Protein AF-A0AAJ7UBM0-F1 (afdb_monomer)

Radius of gyration: 34.45 Å; Cα contacts (8 Å, |Δi|>4): 222; chains: 1; bounding box: 51×64×121 Å

InterPro domains:
  IPR001368 TNFR/NGFR cysteine-rich region [PF00020] (46-87)
  IPR001368 TNFR/NGFR cysteine-rich region [PS00652] (46-87)
  IPR001368 TNFR/NGFR cysteine-rich region [PS50050] (45-87)
  IPR001368 TNFR/NGFR cysteine-rich region [SM00208] (46-87)
  IPR008063 Fas receptor [PR01680] (39-49)
  IPR008063 Fas receptor [PR01680] (60-76)
  IPR008063 Fas receptor [PR01680] (78-105)

Organism: Petromyzon marinus (NCBI:txid7757)

Secondary structure (DSSP, 8-state):
---------------SS----BTTBPPTTEEEE---SSS--EEEEPPTTEE--SS---SSPEEPP---GGGTEEEEE--BTTBPPEEEEPTTEEEEEEETTEEEEEEE-----TT--------THHHHHHHHHHHHHHHHHHHHHHHHHHHHHHHHHTTS---

Foldseek 3Di:
DDDDDDPDDPPPDDDDDDQDQDQVFGAWQKEFDDDDPDDGGDIDGADPQFTGQGTDHHNHTHGADDFDVVQQWDFPDDDDNHDHTAIDHDPQWDAPDDDPPHGDHIDHDDDDDPPDDDPPPDDPVVVVVVVVVVVVVVVVVCCVVVVVVVVVVVVVVVVPPDD

Solvent-accessible surface area (backbone atoms only — not comparable to full-atom values): 10034 Å² total; per-residue (Å²): 141,82,82,81,80,74,81,79,77,82,79,84,77,91,76,79,96,72,88,82,66,49,88,89,46,25,49,49,17,33,18,32,48,80,89,72,96,70,87,72,78,40,69,45,68,39,54,94,69,17,17,25,73,49,64,39,75,42,74,59,55,43,73,45,61,79,56,49,59,95,32,34,27,35,81,71,40,77,58,39,34,43,37,60,36,39,56,39,57,43,90,70,36,46,74,77,38,72,59,91,93,43,66,71,30,31,43,73,60,82,77,76,57,95,88,60,82,77,78,70,79,69,60,78,66,54,62,53,54,52,51,53,52,51,53,51,52,50,53,49,49,50,51,50,50,52,48,48,52,48,51,54,48,53,62,55,55,72,74,75,75,84,131

pLDDT: mean 71.21, std 21.06, range [25.56, 97.19]

Structure (mmCIF, N/CA/C/O backbone):
data_AF-A0AAJ7UBM0-F1
#
_entry.id   AF-A0AAJ7UBM0-F1
#
loop_
_atom_site.group_PDB
_atom_site.id
_atom_site.type_symbol
_atom_site.label_atom_id
_atom_site.label_alt_id
_atom_site.label_comp_id
_atom_site.label_asym_id
_atom_site.label_entity_id
_atom_site.label_seq_id
_atom_site.pdbx_PDB_ins_code
_atom_site.Cartn_x
_atom_site.Cartn_y
_atom_site.Cartn_z
_atom_site.occupancy
_atom_site.B_iso_or_equiv
_atom_site.auth_seq_id
_atom_site.auth_comp_id
_atom_site.auth_asym_id
_atom_site.auth_atom_id
_atom_site.pdbx_PDB_model_num
ATOM 1 N N . MET A 1 1 ? 2.081 13.069 -51.896 1.00 33.25 1 MET A N 1
ATOM 2 C CA . MET A 1 1 ? 2.585 11.897 -51.150 1.00 33.25 1 MET A CA 1
ATOM 3 C C . MET A 1 1 ? 1.975 11.911 -49.756 1.00 33.25 1 MET A C 1
ATOM 5 O O . MET A 1 1 ? 2.478 12.613 -48.892 1.00 33.25 1 MET A O 1
ATOM 9 N N . LEU A 1 2 ? 0.873 11.194 -49.549 1.00 25.56 2 LEU A N 1
ATOM 10 C CA . LEU A 1 2 ? 0.319 10.917 -48.222 1.00 25.56 2 LEU A CA 1
ATOM 11 C C . LEU A 1 2 ? 0.580 9.431 -47.968 1.00 25.56 2 LEU A C 1
ATOM 13 O O . LEU A 1 2 ? 0.101 8.585 -48.717 1.00 25.56 2 LEU A O 1
ATOM 17 N N . ARG A 1 3 ? 1.457 9.120 -47.009 1.00 31.72 3 ARG A N 1
ATOM 18 C CA . ARG A 1 3 ? 1.736 7.738 -46.606 1.00 31.72 3 ARG A CA 1
ATOM 19 C C . ARG A 1 3 ? 0.615 7.291 -45.672 1.00 31.72 3 ARG A C 1
ATOM 21 O O . ARG A 1 3 ? 0.535 7.761 -44.543 1.00 31.72 3 ARG A O 1
ATOM 28 N N . GLU A 1 4 ? -0.218 6.393 -46.181 1.00 31.92 4 GLU A N 1
ATOM 29 C CA . GLU A 1 4 ? -1.227 5.626 -45.452 1.00 31.92 4 GLU A CA 1
ATOM 30 C C . GLU A 1 4 ? -0.648 5.039 -44.151 1.00 31.92 4 GLU A C 1
ATOM 32 O O . GLU A 1 4 ? 0.262 4.202 -44.169 1.00 31.92 4 GLU A O 1
ATOM 37 N N . LEU A 1 5 ? 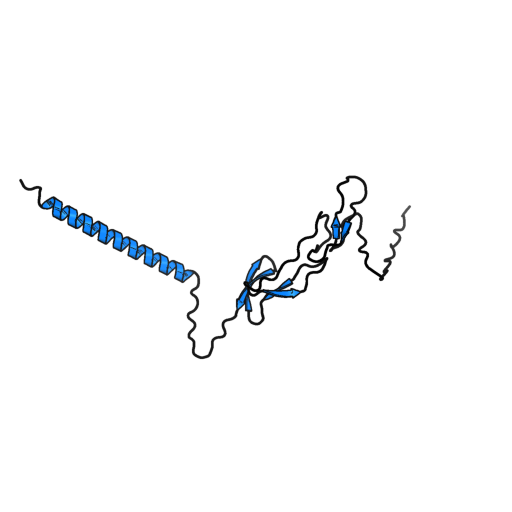-1.179 5.485 -43.011 1.00 33.75 5 LEU A N 1
ATOM 38 C CA . LEU A 1 5 ? -0.954 4.887 -41.697 1.00 33.75 5 LEU A CA 1
ATOM 39 C C . LEU A 1 5 ? -1.680 3.537 -41.662 1.00 33.75 5 LEU A C 1
ATOM 41 O O . LEU A 1 5 ? -2.889 3.475 -41.454 1.00 33.75 5 LEU A O 1
ATOM 45 N N . ARG A 1 6 ? -0.948 2.440 -41.892 1.00 36.22 6 ARG A N 1
ATOM 46 C CA . ARG A 1 6 ? -1.499 1.085 -41.741 1.00 36.22 6 ARG A CA 1
ATOM 47 C C . ARG A 1 6 ? -1.982 0.875 -40.297 1.00 36.22 6 ARG A C 1
ATOM 49 O O . ARG A 1 6 ? -1.189 1.093 -39.378 1.00 36.22 6 ARG A O 1
ATOM 56 N N . PRO A 1 7 ? -3.215 0.387 -40.077 1.00 42.59 7 PRO A N 1
ATOM 57 C CA . PRO A 1 7 ? -3.668 -0.024 -38.757 1.00 42.59 7 PRO A CA 1
ATOM 58 C C . PRO A 1 7 ? -2.850 -1.241 -38.318 1.00 42.59 7 PRO A C 1
ATOM 60 O O . PRO A 1 7 ? -2.920 -2.308 -38.928 1.00 42.59 7 PRO A O 1
ATOM 63 N N . GLY A 1 8 ? -2.028 -1.075 -37.284 1.00 35.69 8 GLY A N 1
ATOM 64 C CA . GLY A 1 8 ? -1.324 -2.185 -36.657 1.00 35.69 8 GLY A CA 1
ATOM 65 C C . GLY A 1 8 ? -2.339 -3.144 -36.048 1.00 35.69 8 GLY A C 1
ATOM 66 O O . GLY A 1 8 ? -3.005 -2.811 -35.072 1.00 35.69 8 GLY A O 1
ATOM 67 N N . HIS A 1 9 ? -2.469 -4.324 -36.651 1.00 34.56 9 HIS A N 1
ATOM 68 C CA . HIS A 1 9 ? -3.271 -5.425 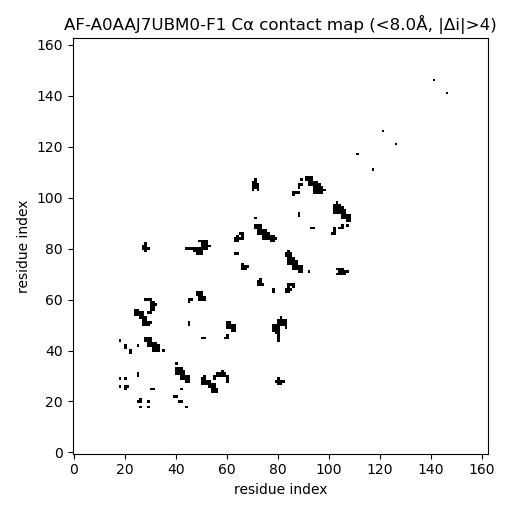-36.141 1.00 34.56 9 HIS A CA 1
ATOM 69 C C . HIS A 1 9 ? -2.936 -5.714 -34.671 1.00 34.56 9 HIS A C 1
ATOM 71 O O . HIS A 1 9 ? -1.801 -6.056 -34.333 1.00 34.56 9 HIS A O 1
ATOM 77 N N . VAL A 1 10 ? -3.949 -5.619 -33.806 1.00 37.19 10 VAL A N 1
ATOM 78 C CA . VAL A 1 10 ? -3.910 -6.146 -32.439 1.00 37.19 10 VAL A CA 1
ATOM 79 C C . VAL A 1 10 ? -3.895 -7.667 -32.548 1.00 37.19 10 VAL A C 1
ATOM 81 O O . VAL A 1 10 ? -4.934 -8.307 -32.698 1.00 37.19 10 VAL A O 1
ATOM 84 N N . HIS A 1 11 ? -2.700 -8.253 -32.529 1.00 31.89 11 HIS A N 1
ATOM 85 C CA . HIS A 1 11 ? -2.549 -9.695 -32.398 1.00 31.89 11 HIS A CA 1
ATOM 86 C C . HIS A 1 11 ? -2.830 -10.060 -30.938 1.00 31.89 11 HIS A C 1
ATOM 88 O O . HIS A 1 11 ? -1.951 -10.003 -30.078 1.00 31.89 11 HIS A O 1
ATOM 94 N N . SER A 1 12 ? -4.090 -10.389 -30.659 1.00 43.91 12 SER A N 1
ATOM 95 C CA . SER A 1 12 ? -4.458 -11.131 -29.460 1.00 43.91 12 SER A CA 1
ATOM 96 C C . SER A 1 12 ? -3.900 -12.544 -29.623 1.00 43.91 12 SER A C 1
ATOM 98 O O . SER A 1 12 ? -4.418 -13.325 -30.416 1.00 43.91 12 SER A O 1
ATOM 100 N N . SER A 1 13 ? -2.800 -12.851 -28.936 1.00 36.38 13 SER A N 1
ATOM 101 C CA . SER A 1 13 ? -2.335 -14.228 -28.778 1.00 36.38 13 SER A CA 1
ATOM 102 C C . SER A 1 13 ? -2.310 -14.552 -27.295 1.00 36.38 13 SER A C 1
ATOM 104 O O . SER A 1 13 ? -1.399 -14.180 -26.555 1.00 36.38 13 SER A O 1
ATOM 106 N N . SER A 1 14 ? -3.388 -15.189 -26.860 1.00 47.88 14 SER A N 1
ATOM 107 C CA . SER A 1 14 ? -3.505 -15.873 -25.585 1.00 47.88 14 SER A CA 1
ATOM 108 C C . SER A 1 14 ? -2.879 -17.260 -25.718 1.00 47.88 14 SER A C 1
ATOM 110 O O . SER A 1 14 ? -3.487 -18.110 -26.354 1.00 47.88 14 SER A O 1
ATOM 112 N N . HIS A 1 15 ? -1.701 -17.486 -25.134 1.00 32.69 15 HIS A N 1
ATOM 113 C CA . HIS A 1 15 ? -1.267 -18.774 -24.568 1.00 32.69 15 HIS A CA 1
ATOM 114 C C . HIS A 1 15 ? 0.100 -18.586 -23.881 1.00 32.69 15 HIS A C 1
ATOM 116 O O . HIS A 1 15 ? 1.094 -18.367 -24.559 1.00 32.69 15 HIS A O 1
ATOM 122 N N . GLY A 1 16 ? 0.132 -18.687 -22.545 1.00 34.22 16 GLY A N 1
ATOM 123 C CA . GLY A 1 16 ? 1.349 -18.908 -21.747 1.00 34.22 16 GLY A CA 1
ATOM 124 C C . GLY A 1 16 ? 2.280 -17.703 -21.549 1.00 34.22 16 GLY A C 1
ATOM 125 O O . GLY A 1 16 ? 2.922 -17.238 -22.477 1.00 34.22 16 GLY A O 1
ATOM 126 N N . GLU A 1 17 ? 2.349 -17.220 -20.307 1.00 40.84 17 GLU A N 1
ATOM 127 C CA . GLU A 1 17 ? 3.504 -16.557 -19.670 1.00 40.84 17 GLU A CA 1
ATOM 128 C C . GLU A 1 17 ? 4.505 -15.817 -20.585 1.00 40.84 17 GLU A C 1
ATOM 130 O O . GLU A 1 17 ? 5.568 -16.319 -20.932 1.00 40.84 17 GLU A O 1
ATOM 135 N N . GLY A 1 18 ? 4.206 -14.562 -20.926 1.00 42.59 18 GLY A N 1
ATOM 136 C CA . GLY A 1 18 ? 5.158 -13.716 -21.646 1.00 42.59 18 GLY A CA 1
ATOM 137 C C . GLY A 1 18 ? 4.688 -12.274 -21.738 1.00 42.59 18 GLY A C 1
ATOM 138 O O . GLY A 1 18 ? 4.086 -11.867 -22.729 1.00 42.59 18 GLY A O 1
ATOM 139 N N . LEU A 1 19 ? 4.936 -11.482 -20.692 1.00 50.75 19 LEU A N 1
ATOM 140 C CA . LEU A 1 19 ? 4.697 -10.038 -20.723 1.00 50.75 19 LEU A CA 1
ATOM 141 C C . LEU A 1 19 ? 5.622 -9.403 -21.770 1.00 50.75 19 LEU A C 1
ATOM 143 O O . LEU A 1 19 ? 6.834 -9.319 -21.580 1.00 50.75 19 LEU A O 1
ATOM 147 N N . ARG A 1 20 ? 5.055 -8.959 -22.895 1.00 50.97 20 ARG A N 1
ATOM 148 C CA . ARG A 1 20 ? 5.804 -8.247 -23.935 1.00 50.97 20 ARG A CA 1
ATOM 149 C C . ARG A 1 20 ? 6.008 -6.803 -23.491 1.00 50.97 20 ARG A C 1
ATOM 151 O O . ARG A 1 20 ? 5.056 -6.029 -23.423 1.00 50.97 20 ARG A O 1
ATOM 158 N N . CYS A 1 21 ? 7.242 -6.444 -23.175 1.00 49.62 21 CYS A N 1
ATOM 159 C CA . CYS A 1 21 ? 7.578 -5.100 -22.736 1.00 49.62 21 CYS A CA 1
ATOM 160 C C . CYS A 1 21 ? 7.951 -4.216 -23.937 1.00 49.62 21 CYS A C 1
ATOM 162 O O . CYS A 1 21 ? 8.692 -4.648 -24.820 1.00 49.62 21 CYS A O 1
ATOM 164 N N . HIS A 1 22 ? 7.406 -2.999 -24.004 1.00 51.31 22 HIS A N 1
ATOM 165 C CA . HIS A 1 22 ? 7.614 -2.087 -25.131 1.00 51.31 22 HIS A CA 1
ATOM 166 C C . HIS A 1 22 ? 8.743 -1.082 -24.859 1.00 51.31 22 HIS A C 1
ATOM 168 O O . HIS A 1 22 ? 8.996 -0.697 -23.721 1.00 51.31 22 HIS A O 1
ATOM 174 N N . ARG A 1 23 ? 9.379 -0.611 -25.941 1.00 50.22 23 ARG A N 1
ATOM 175 C CA . ARG A 1 23 ? 10.579 0.247 -25.957 1.00 50.22 23 ARG A CA 1
ATOM 176 C C . ARG A 1 23 ? 10.381 1.651 -25.338 1.00 50.22 23 ARG A C 1
ATOM 178 O O . ARG A 1 23 ? 11.359 2.363 -25.174 1.00 50.22 23 ARG A O 1
ATOM 185 N N . ILE A 1 24 ? 9.144 2.052 -25.013 1.00 50.19 24 ILE A N 1
ATOM 186 C CA . ILE A 1 24 ? 8.780 3.401 -24.509 1.00 50.19 24 ILE A CA 1
ATOM 187 C C . ILE A 1 24 ? 8.235 3.354 -23.061 1.00 50.19 24 ILE A C 1
ATOM 189 O O . ILE A 1 24 ? 7.794 4.355 -22.510 1.00 50.19 24 ILE A O 1
ATOM 193 N N . GLY A 1 25 ? 8.296 2.197 -22.399 1.00 53.81 25 GLY A N 1
ATOM 194 C CA . GLY A 1 25 ? 7.869 2.051 -21.008 1.00 53.81 25 GLY A CA 1
ATOM 195 C C . GLY A 1 25 ? 7.269 0.677 -20.776 1.00 53.81 25 GLY A C 1
ATOM 196 O O . GLY A 1 25 ? 6.464 0.188 -21.574 1.00 53.81 25 GLY A O 1
ATOM 197 N N . HIS A 1 26 ? 7.705 0.023 -19.707 1.00 60.84 26 HIS A N 1
ATOM 198 C CA . HIS A 1 26 ? 7.259 -1.321 -19.361 1.00 60.84 26 HIS A CA 1
ATOM 199 C C . HIS A 1 26 ? 5.760 -1.316 -19.062 1.00 60.84 26 HIS A C 1
ATOM 201 O O . HIS A 1 26 ? 5.226 -0.298 -18.657 1.00 60.84 26 HIS A O 1
ATOM 207 N N . VAL A 1 27 ? 5.044 -2.418 -19.266 1.00 75.12 27 VAL A N 1
ATOM 208 C CA . VAL A 1 27 ? 3.673 -2.524 -18.740 1.00 75.12 27 VAL A CA 1
ATOM 209 C C . VAL A 1 27 ? 3.724 -2.665 -17.215 1.00 75.12 27 VAL A C 1
ATOM 211 O O . VAL A 1 27 ? 4.750 -3.065 -16.666 1.00 75.12 27 VAL A O 1
ATOM 214 N N . ALA A 1 28 ? 2.617 -2.374 -16.526 1.00 83.88 28 ALA A N 1
ATOM 215 C CA . ALA A 1 28 ? 2.482 -2.707 -15.109 1.00 83.88 28 ALA A CA 1
ATOM 216 C C . ALA A 1 28 ? 2.863 -4.183 -14.862 1.00 83.88 28 ALA A C 1
ATOM 218 O O . ALA A 1 28 ? 2.479 -5.079 -15.632 1.00 83.88 28 ALA A O 1
ATOM 219 N N . GLY A 1 29 ? 3.612 -4.422 -13.790 1.00 85.81 29 GLY A N 1
ATOM 220 C CA . GLY A 1 29 ? 4.168 -5.714 -13.395 1.00 85.81 29 GLY A CA 1
ATOM 221 C C . GLY A 1 29 ? 5.499 -6.113 -14.005 1.00 85.81 29 GLY A C 1
ATOM 222 O O . GLY A 1 29 ? 5.863 -7.288 -13.923 1.00 85.81 29 GLY A O 1
ATOM 223 N N . CYS A 1 30 ? 6.230 -5.148 -14.555 1.00 83.31 30 CYS A N 1
ATOM 224 C CA . CYS A 1 30 ? 7.604 -5.309 -15.011 1.00 83.31 30 CYS A CA 1
ATOM 225 C C . CYS 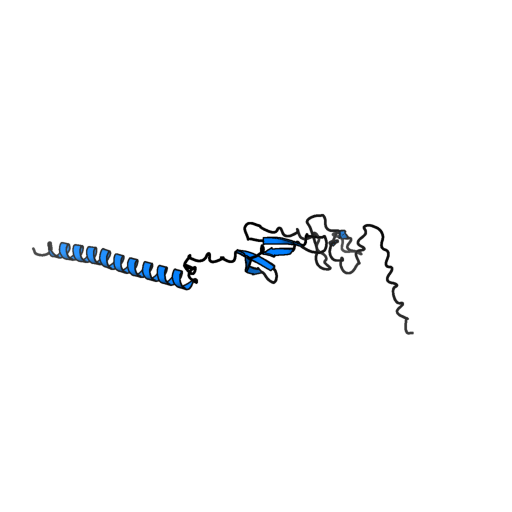A 1 30 ? 8.506 -4.183 -14.474 1.00 83.31 30 CYS A C 1
ATOM 227 O O . CYS A 1 30 ? 8.015 -3.102 -14.125 1.00 83.31 30 CYS A O 1
ATOM 229 N N . TYR A 1 31 ? 9.811 -4.460 -14.431 1.00 81.44 31 TYR A N 1
ATOM 230 C CA . TYR A 1 31 ? 10.886 -3.542 -14.042 1.00 81.44 31 TYR A CA 1
ATOM 231 C C . TYR A 1 31 ? 12.021 -3.577 -15.083 1.00 81.44 31 TYR A C 1
ATOM 233 O O . TYR A 1 31 ? 12.144 -4.551 -15.833 1.00 81.44 31 TYR A O 1
ATOM 241 N N . SER A 1 32 ? 12.825 -2.518 -15.158 1.00 75.19 32 SER A N 1
ATOM 242 C CA . SER A 1 32 ? 13.927 -2.360 -16.107 1.00 75.19 32 SER A CA 1
ATOM 243 C C . SER A 1 32 ? 15.154 -3.182 -15.703 1.00 75.19 32 SER A C 1
ATOM 245 O O . SER A 1 32 ? 15.601 -3.184 -14.560 1.00 75.19 32 SER A O 1
ATOM 247 N N . GLN A 1 33 ? 15.719 -3.888 -16.671 1.00 70.19 33 GLN A N 1
ATOM 248 C CA . GLN A 1 33 ? 16.919 -4.698 -16.534 1.00 70.19 33 GLN A CA 1
ATOM 249 C C . GLN A 1 33 ? 17.953 -4.133 -17.522 1.00 70.19 33 GLN A C 1
ATOM 251 O O . GLN A 1 33 ? 17.866 -4.377 -18.723 1.00 70.19 33 GLN A O 1
ATOM 256 N N . GLY A 1 34 ? 18.902 -3.319 -17.049 1.00 60.69 34 GLY A N 1
ATOM 257 C CA . GLY A 1 34 ? 20.054 -2.897 -17.862 1.00 60.69 34 GLY A CA 1
ATOM 258 C C . GLY A 1 34 ? 20.563 -1.475 -17.617 1.00 60.69 34 GLY A C 1
ATOM 259 O O . GLY A 1 34 ? 19.791 -0.560 -17.339 1.00 60.69 34 GLY A O 1
ATOM 260 N N . THR A 1 35 ? 21.883 -1.319 -17.745 1.00 58.84 35 THR A N 1
ATOM 261 C CA . THR A 1 35 ? 22.671 -0.094 -17.513 1.00 58.84 35 THR A CA 1
ATOM 262 C C . THR A 1 35 ? 23.096 0.646 -18.781 1.00 58.84 35 THR A C 1
ATOM 264 O O . THR A 1 35 ? 23.739 1.687 -18.679 1.00 58.84 35 THR A O 1
ATOM 267 N N . ASP A 1 36 ? 22.756 0.165 -19.976 1.00 53.44 36 ASP A N 1
ATOM 268 C CA . ASP A 1 36 ? 23.515 0.578 -21.156 1.00 53.44 36 ASP A CA 1
ATOM 269 C C . ASP A 1 36 ? 22.730 1.554 -22.038 1.00 53.44 36 ASP A C 1
ATOM 271 O O . ASP A 1 36 ? 21.682 1.253 -22.614 1.00 53.44 36 ASP A O 1
ATOM 275 N N . ALA A 1 37 ? 23.267 2.771 -22.109 1.00 53.56 37 ALA A N 1
ATOM 276 C CA . ALA A 1 37 ? 22.826 3.866 -22.956 1.00 53.56 37 ALA A CA 1
ATOM 277 C C . ALA A 1 37 ? 23.072 3.533 -24.440 1.00 53.56 37 ALA A C 1
ATOM 279 O O . ALA A 1 37 ? 24.030 4.003 -25.046 1.00 53.56 37 ALA A O 1
ATOM 280 N N . GLY A 1 38 ? 22.220 2.695 -25.027 1.00 51.38 38 GLY A N 1
ATOM 281 C CA . GLY A 1 38 ? 22.313 2.348 -26.442 1.00 51.38 38 GLY A CA 1
ATOM 282 C C . GLY A 1 38 ? 21.342 1.244 -26.833 1.00 51.38 38 GLY A C 1
ATOM 283 O O . GLY A 1 38 ? 21.702 0.079 -26.834 1.00 51.38 38 GLY A O 1
ATOM 284 N N . ASP A 1 39 ? 20.122 1.644 -27.189 1.00 53.41 39 ASP A N 1
ATOM 285 C CA . ASP A 1 39 ? 19.088 0.831 -27.837 1.00 53.41 39 ASP A CA 1
ATOM 286 C C . ASP A 1 39 ? 18.502 -0.363 -27.050 1.00 53.41 39 ASP A C 1
ATOM 288 O O . ASP A 1 39 ? 18.939 -1.502 -27.138 1.00 53.41 39 ASP A O 1
ATOM 292 N N . ALA A 1 40 ? 17.347 -0.073 -26.429 1.00 53.34 40 ALA A N 1
ATOM 293 C CA . ALA A 1 40 ? 16.379 -0.963 -25.772 1.00 53.34 40 ALA A CA 1
ATOM 294 C C . ALA A 1 40 ? 16.677 -1.338 -24.306 1.00 53.34 40 ALA A C 1
ATOM 296 O O . ALA A 1 40 ? 17.417 -2.265 -24.003 1.00 53.34 40 ALA A O 1
ATOM 297 N N . VAL A 1 41 ? 15.965 -0.672 -23.386 1.00 58.69 41 VAL A N 1
ATOM 298 C CA . VAL A 1 41 ? 15.843 -1.096 -21.984 1.00 58.69 41 VAL A CA 1
ATOM 299 C C . VAL A 1 41 ? 15.110 -2.438 -21.956 1.00 58.69 41 VAL A C 1
ATOM 301 O O . VAL A 1 41 ? 13.916 -2.505 -22.267 1.00 58.69 41 VAL A O 1
ATOM 304 N N . SER A 1 42 ? 15.837 -3.509 -21.638 1.00 68.81 42 SER A N 1
ATOM 305 C CA . SER A 1 42 ? 15.247 -4.825 -21.391 1.00 68.81 42 SER A CA 1
ATOM 306 C C . SER A 1 42 ? 14.528 -4.831 -20.040 1.00 68.81 42 SER A C 1
ATOM 308 O O . SER A 1 42 ? 14.688 -3.910 -19.241 1.00 68.81 42 SER A O 1
ATOM 310 N N . CYS A 1 43 ? 13.662 -5.809 -19.794 1.00 74.38 43 CYS A N 1
ATOM 311 C CA . CYS A 1 43 ? 12.771 -5.764 -18.636 1.00 74.38 43 CYS A CA 1
ATOM 312 C C . CYS A 1 43 ? 12.293 -7.148 -18.256 1.00 74.38 43 CYS A C 1
ATOM 314 O O . CYS A 1 43 ? 12.027 -7.994 -19.114 1.00 74.38 43 CYS A O 1
ATOM 316 N N . ALA A 1 44 ? 12.150 -7.329 -16.952 1.00 78.75 44 ALA A N 1
ATOM 317 C CA . ALA A 1 44 ? 11.764 -8.578 -16.336 1.00 78.75 44 ALA A CA 1
ATOM 318 C C . ALA A 1 44 ? 10.449 -8.393 -15.567 1.00 78.75 44 ALA A C 1
ATOM 320 O O . ALA A 1 44 ? 10.133 -7.288 -15.110 1.00 78.75 44 ALA A O 1
ATOM 321 N N . PRO A 1 45 ? 9.627 -9.446 -15.458 1.00 84.94 45 PRO A N 1
ATOM 322 C CA . PRO A 1 45 ? 8.412 -9.374 -14.673 1.00 84.94 45 PRO A CA 1
ATOM 323 C C . PRO A 1 45 ? 8.742 -9.359 -13.175 1.00 84.94 45 PRO A C 1
ATOM 325 O O . PRO A 1 45 ? 9.733 -9.946 -12.749 1.00 84.94 45 PRO A O 1
ATOM 328 N N . CYS A 1 46 ? 7.878 -8.739 -12.375 1.00 90.00 46 CYS A N 1
ATOM 329 C CA . CYS A 1 46 ? 8.037 -8.731 -10.923 1.00 90.00 46 CYS A CA 1
ATOM 330 C C . CYS A 1 46 ? 8.024 -10.152 -10.341 1.00 90.00 46 CYS A C 1
ATOM 332 O O . CYS A 1 46 ? 7.259 -11.016 -10.792 1.00 90.00 46 CYS A O 1
ATOM 334 N N . GLU A 1 47 ? 8.854 -10.375 -9.326 1.00 92.00 47 GLU A N 1
ATOM 335 C CA . GLU A 1 47 ? 8.874 -11.610 -8.544 1.00 92.00 47 GLU A CA 1
ATOM 336 C C . GLU A 1 47 ? 7.650 -11.681 -7.611 1.00 92.00 47 GLU A C 1
ATOM 338 O O . GLU A 1 47 ? 7.080 -10.638 -7.263 1.00 92.00 47 GLU A O 1
ATOM 343 N N . PRO A 1 48 ? 7.213 -12.885 -7.191 1.00 93.56 48 PRO A N 1
ATOM 344 C CA . PRO A 1 48 ? 6.177 -13.025 -6.170 1.00 93.56 48 PRO A CA 1
ATOM 345 C C . PRO A 1 48 ? 6.509 -12.198 -4.921 1.00 93.56 48 PRO A C 1
ATOM 347 O O . PRO A 1 48 ? 7.626 -12.250 -4.421 1.00 93.56 48 PRO A O 1
ATOM 350 N N . GLY A 1 49 ? 5.537 -11.432 -4.420 1.00 95.38 49 GLY A N 1
ATOM 351 C CA . GLY A 1 49 ? 5.764 -10.495 -3.314 1.00 95.38 49 GLY A CA 1
ATOM 352 C C . GLY A 1 49 ? 6.222 -9.098 -3.747 1.00 95.38 49 GLY A C 1
ATOM 353 O O . GLY A 1 49 ? 6.494 -8.264 -2.885 1.00 95.38 49 GLY A O 1
ATOM 354 N N . SER A 1 50 ? 6.250 -8.809 -5.053 1.00 95.62 50 SER A N 1
ATOM 355 C CA . SER A 1 50 ? 6.506 -7.467 -5.579 1.00 95.62 50 SER A CA 1
ATOM 356 C C . SER A 1 50 ? 5.564 -7.075 -6.724 1.00 95.62 50 SER A C 1
ATOM 358 O O . SER A 1 50 ? 4.994 -7.934 -7.407 1.00 95.62 50 SER A O 1
ATOM 360 N N . PHE A 1 51 ? 5.397 -5.769 -6.940 1.00 94.19 51 PHE A N 1
ATOM 361 C CA . PHE A 1 51 ? 4.491 -5.220 -7.943 1.00 94.19 51 PHE A CA 1
ATOM 362 C C . PHE A 1 51 ? 4.986 -3.903 -8.556 1.00 94.19 51 PHE A C 1
ATOM 364 O O . PHE A 1 51 ? 5.819 -3.192 -7.996 1.00 94.19 51 PHE A O 1
ATOM 371 N N . THR A 1 52 ? 4.417 -3.550 -9.707 1.00 91.81 52 THR A N 1
ATOM 372 C CA . THR A 1 52 ? 4.420 -2.180 -10.235 1.00 91.81 52 THR A CA 1
ATOM 373 C C . THR A 1 52 ? 3.059 -1.879 -10.852 1.00 91.81 52 THR A C 1
ATOM 375 O O . THR A 1 52 ? 2.564 -2.632 -11.689 1.00 91.81 52 THR A O 1
ATOM 378 N N . SER A 1 53 ? 2.425 -0.787 -10.432 1.00 90.50 53 SER A N 1
ATOM 379 C CA . SER A 1 53 ? 1.031 -0.474 -10.783 1.00 90.50 53 SER A CA 1
ATOM 380 C C . SER A 1 53 ? 0.858 0.281 -12.098 1.00 90.50 53 SER A C 1
ATOM 382 O O . SER A 1 53 ? -0.230 0.292 -12.670 1.00 90.50 53 SER A O 1
ATOM 384 N N . PHE A 1 54 ? 1.933 0.867 -12.620 1.00 84.75 54 PHE A N 1
ATOM 385 C CA . PHE A 1 54 ? 1.907 1.677 -13.832 1.00 84.75 54 PHE A CA 1
ATOM 386 C C . PHE A 1 54 ? 3.118 1.392 -14.713 1.00 84.75 54 PHE A C 1
ATOM 388 O O . PHE A 1 54 ? 4.121 0.857 -14.226 1.00 84.75 54 PHE A O 1
ATOM 395 N N . PRO A 1 55 ? 3.057 1.776 -15.999 1.00 82.69 55 PRO A N 1
ATOM 396 C CA . PRO A 1 55 ? 4.237 1.803 -16.831 1.00 82.69 55 PRO A CA 1
ATOM 397 C C . PRO A 1 55 ? 5.360 2.623 -16.214 1.00 82.69 55 PRO A C 1
ATOM 399 O O . PRO A 1 55 ? 5.164 3.778 -15.846 1.00 82.69 55 PRO A O 1
ATOM 402 N N . ASN A 1 56 ? 6.523 2.004 -16.055 1.00 76.00 56 ASN A N 1
ATOM 403 C CA . ASN A 1 56 ? 7.628 2.575 -15.294 1.00 76.00 56 ASN A CA 1
ATOM 404 C C . ASN A 1 56 ? 8.982 2.121 -15.863 1.00 76.00 56 ASN A C 1
ATOM 406 O O . ASN A 1 56 ? 9.034 1.249 -16.731 1.00 76.00 56 ASN A O 1
ATOM 410 N N . LEU A 1 57 ? 10.059 2.731 -15.365 1.00 78.00 57 LEU A N 1
ATOM 411 C CA . LEU A 1 57 ? 11.459 2.396 -15.661 1.00 78.00 57 LEU A CA 1
ATOM 412 C C . LEU A 1 57 ? 12.224 2.012 -14.382 1.00 78.00 57 LEU A C 1
ATOM 414 O O . LEU A 1 57 ? 13.448 2.134 -14.339 1.00 78.00 57 LEU A O 1
ATOM 418 N N . LEU A 1 58 ? 11.515 1.600 -13.324 1.00 81.56 58 LEU A N 1
ATOM 419 C CA . LEU A 1 58 ? 12.143 1.227 -12.058 1.00 81.56 58 LEU A CA 1
ATOM 420 C C . LEU A 1 58 ? 13.084 0.050 -12.282 1.00 81.56 58 LEU A C 1
ATOM 422 O O . LEU A 1 58 ? 12.694 -0.916 -12.924 1.00 81.56 58 LEU A O 1
ATOM 426 N N . LEU A 1 59 ? 14.278 0.109 -11.698 1.00 83.38 59 LEU A N 1
ATOM 427 C CA . LEU A 1 59 ? 15.258 -0.982 -11.750 1.00 83.38 59 LEU A CA 1
ATOM 428 C C . LEU A 1 59 ? 14.857 -2.185 -10.886 1.00 83.38 59 LEU A C 1
ATOM 430 O O . LEU A 1 59 ? 15.452 -3.250 -11.003 1.00 83.38 59 LEU A O 1
ATOM 434 N N . HIS A 1 60 ? 13.857 -2.014 -10.019 1.00 87.44 60 HIS A N 1
ATOM 435 C CA . HIS A 1 60 ? 13.303 -3.048 -9.153 1.00 87.44 60 HIS A CA 1
ATOM 436 C C . HIS A 1 60 ? 11.806 -2.804 -8.936 1.00 87.44 60 HIS A C 1
ATOM 438 O O . HIS A 1 60 ? 11.356 -1.658 -8.904 1.00 87.44 60 HIS A O 1
ATOM 444 N N . CYS A 1 61 ? 11.033 -3.876 -8.764 1.00 91.81 61 CYS A N 1
ATOM 445 C CA . CYS A 1 61 ? 9.629 -3.766 -8.373 1.00 91.81 61 CYS A CA 1
ATOM 446 C C . CYS A 1 61 ? 9.483 -3.323 -6.911 1.00 91.81 61 CYS A C 1
ATOM 448 O O . CYS A 1 61 ? 10.394 -3.487 -6.099 1.00 91.81 61 CYS A O 1
ATOM 450 N N . LEU A 1 62 ? 8.315 -2.778 -6.572 1.00 94.81 62 LEU A N 1
ATOM 451 C CA . LEU A 1 62 ? 7.983 -2.385 -5.206 1.00 94.81 62 LEU A CA 1
ATOM 452 C C . LEU A 1 62 ? 7.571 -3.622 -4.401 1.00 94.81 62 LEU A C 1
ATOM 454 O O . LEU A 1 62 ? 6.860 -4.467 -4.946 1.00 94.81 62 LEU A O 1
ATOM 458 N N . PRO A 1 63 ? 7.976 -3.755 -3.129 1.00 97.06 63 PRO A N 1
ATOM 459 C CA . PRO A 1 63 ? 7.483 -4.834 -2.282 1.00 97.06 63 PRO A CA 1
ATOM 460 C C . PRO A 1 63 ? 5.977 -4.674 -2.050 1.00 97.06 63 PRO A C 1
ATOM 462 O O . PRO A 1 63 ? 5.487 -3.555 -1.902 1.00 97.06 63 PRO A O 1
ATOM 465 N N . CYS A 1 64 ? 5.248 -5.787 -2.005 1.00 97.19 64 CYS A N 1
ATOM 466 C CA . CYS A 1 64 ? 3.832 -5.766 -1.656 1.00 97.19 64 CYS A CA 1
ATOM 467 C C . CYS A 1 64 ? 3.634 -5.306 -0.205 1.00 97.19 64 CYS A C 1
ATOM 469 O O . CYS A 1 64 ? 4.347 -5.742 0.704 1.00 97.19 64 CYS A O 1
ATOM 471 N N . THR A 1 65 ? 2.612 -4.489 0.024 1.00 94.75 65 THR A N 1
ATOM 472 C CA . THR A 1 65 ? 2.190 -4.058 1.357 1.00 94.75 65 THR A CA 1
ATOM 473 C C . THR A 1 65 ? 1.689 -5.249 2.180 1.00 94.75 65 THR A C 1
ATOM 475 O O . THR A 1 65 ? 1.052 -6.168 1.660 1.00 94.75 65 THR A O 1
ATOM 478 N N . HIS A 1 66 ? 1.952 -5.236 3.487 1.00 94.88 66 HIS A N 1
ATOM 479 C CA . HIS A 1 66 ? 1.422 -6.216 4.433 1.00 94.88 66 HIS A CA 1
ATOM 480 C C . HIS A 1 66 ? 0.302 -5.596 5.277 1.00 94.88 66 HIS A C 1
ATOM 482 O O . HIS A 1 66 ? 0.442 -4.487 5.791 1.00 94.88 66 HIS A O 1
ATOM 488 N N . CYS A 1 67 ? -0.814 -6.312 5.439 1.00 95.25 67 CYS A N 1
ATOM 489 C CA . CYS A 1 67 ? -1.921 -5.842 6.269 1.00 95.25 67 CYS A CA 1
ATOM 490 C C . CYS A 1 67 ? -1.658 -6.182 7.738 1.00 95.25 67 CYS A C 1
ATOM 492 O O . CYS A 1 67 ? -1.641 -7.345 8.136 1.00 95.25 67 CYS A O 1
ATOM 494 N N . HIS A 1 68 ? -1.452 -5.142 8.537 1.00 94.81 68 HIS A N 1
ATOM 495 C CA . HIS A 1 68 ? -1.117 -5.235 9.953 1.00 94.81 68 HIS A CA 1
ATOM 496 C C . HIS A 1 68 ? -2.373 -5.432 10.815 1.00 94.81 68 HIS A C 1
ATOM 498 O O . HIS A 1 68 ? -3.122 -4.481 11.062 1.00 94.81 68 HIS A O 1
ATOM 504 N N . ALA A 1 69 ? -2.600 -6.657 11.298 1.00 93.81 69 ALA A N 1
ATOM 505 C CA . ALA A 1 69 ? -3.752 -7.000 12.138 1.00 93.81 69 ALA A CA 1
ATOM 506 C C . ALA A 1 69 ? -3.778 -6.204 13.458 1.00 93.81 69 ALA A C 1
ATOM 508 O O . ALA A 1 69 ? -4.847 -5.856 13.957 1.00 93.81 69 ALA A O 1
ATOM 509 N N . GLU A 1 70 ? -2.611 -5.830 13.986 1.00 93.75 70 GLU A N 1
ATOM 510 C CA . GLU A 1 70 ? -2.457 -4.948 15.147 1.00 93.75 70 GLU A CA 1
ATOM 511 C C . GLU A 1 70 ? -3.037 -3.541 14.922 1.00 93.75 70 GLU A C 1
ATOM 513 O O . GLU A 1 70 ? -3.366 -2.848 15.883 1.00 93.75 70 GLU A O 1
ATOM 518 N N . ARG A 1 71 ? -3.211 -3.134 13.658 1.00 94.12 71 ARG A N 1
ATOM 519 C CA . ARG A 1 71 ? -3.877 -1.886 13.260 1.00 94.12 71 ARG A CA 1
ATOM 520 C C . ARG A 1 71 ? -5.339 -2.099 12.852 1.00 94.12 71 ARG A C 1
ATOM 522 O O . ARG A 1 71 ? -5.957 -1.187 12.308 1.00 94.12 71 ARG A O 1
ATOM 529 N N . GLY A 1 72 ? -5.891 -3.293 13.076 1.00 93.69 72 GLY A N 1
ATOM 530 C CA . GLY A 1 72 ? -7.259 -3.660 12.697 1.00 93.69 72 GLY A CA 1
ATOM 531 C C . GLY A 1 72 ? -7.480 -3.791 11.185 1.00 93.69 72 GLY A C 1
ATOM 532 O O . GLY A 1 72 ? -8.623 -3.701 10.727 1.00 93.69 72 GLY A O 1
ATOM 533 N N . LEU A 1 73 ? -6.400 -3.963 10.415 1.00 95.50 73 LEU A N 1
ATOM 534 C CA . LEU A 1 73 ? -6.430 -4.133 8.965 1.00 95.50 73 LEU A CA 1
ATOM 535 C C . LEU A 1 73 ? -6.453 -5.619 8.596 1.00 95.50 73 LEU A C 1
ATOM 537 O O . LEU A 1 73 ? -5.707 -6.424 9.149 1.00 95.50 73 LEU A O 1
ATOM 541 N N . VAL A 1 74 ? -7.266 -5.963 7.603 1.00 95.44 74 VAL A N 1
ATOM 542 C CA . VAL A 1 74 ? -7.363 -7.297 7.005 1.00 95.44 74 VAL A CA 1
ATOM 543 C C . VAL A 1 74 ? -7.149 -7.232 5.500 1.00 95.44 74 VAL A C 1
ATOM 545 O O . VAL A 1 74 ? -7.385 -6.207 4.857 1.00 95.44 74 VAL A O 1
ATOM 548 N N . LEU A 1 75 ? -6.700 -8.352 4.938 1.00 95.38 75 LEU A N 1
ATOM 549 C CA . LEU A 1 75 ? -6.493 -8.513 3.506 1.00 95.38 75 LEU A CA 1
ATOM 550 C C . LEU A 1 75 ? -7.833 -8.441 2.760 1.00 95.38 75 LEU A C 1
ATOM 552 O O . LEU A 1 75 ? -8.671 -9.330 2.899 1.00 95.38 75 LEU A O 1
ATOM 556 N N . ALA A 1 76 ? -8.011 -7.404 1.943 1.00 94.25 76 ALA A N 1
ATOM 557 C CA . ALA A 1 76 ? -9.167 -7.261 1.060 1.00 94.25 76 ALA A CA 1
ATOM 558 C C . ALA A 1 76 ? -8.867 -7.774 -0.354 1.00 94.25 76 ALA A C 1
ATOM 560 O O . ALA A 1 76 ? -9.717 -8.405 -0.981 1.00 94.25 76 ALA A O 1
ATOM 561 N N . GLN A 1 77 ? -7.649 -7.537 -0.847 1.00 94.81 77 GLN A N 1
ATOM 562 C CA . GLN A 1 77 ? -7.191 -8.023 -2.146 1.00 94.81 77 GLN A CA 1
ATOM 563 C C . GLN A 1 77 ? -5.726 -8.447 -2.072 1.00 94.81 77 GLN A C 1
ATOM 565 O O . GLN A 1 77 ? -4.883 -7.709 -1.563 1.00 94.81 77 GLN A O 1
ATOM 570 N N . ASN A 1 78 ? -5.431 -9.629 -2.618 1.00 96.62 78 ASN A N 1
ATOM 571 C CA . ASN A 1 78 ? -4.067 -10.136 -2.740 1.00 96.62 78 ASN A CA 1
ATOM 572 C C . ASN A 1 78 ? -3.225 -9.277 -3.683 1.00 96.62 78 ASN A C 1
ATOM 574 O O . ASN A 1 78 ? -3.703 -8.844 -4.735 1.00 96.62 78 ASN A O 1
ATOM 578 N N . CYS A 1 79 ? -1.946 -9.139 -3.339 1.00 96.25 79 CYS A N 1
ATOM 579 C CA . CYS A 1 79 ? -0.962 -8.566 -4.238 1.00 96.25 79 CYS A CA 1
ATOM 580 C C . CYS A 1 79 ? -0.828 -9.401 -5.515 1.00 96.25 79 CYS A C 1
ATOM 582 O O . CYS A 1 79 ? -0.864 -10.636 -5.504 1.00 96.25 79 CYS A O 1
ATOM 584 N N . THR A 1 80 ? -0.616 -8.715 -6.627 1.00 95.06 80 THR A N 1
ATOM 585 C CA . THR A 1 80 ? -0.261 -9.307 -7.915 1.00 95.06 80 THR A CA 1
ATOM 586 C C . THR A 1 80 ? 0.918 -8.538 -8.484 1.00 95.06 80 THR A C 1
ATOM 588 O O . THR A 1 80 ? 1.215 -7.437 -8.038 1.00 95.06 80 THR A O 1
ATOM 591 N N . ARG A 1 81 ? 1.539 -9.031 -9.559 1.00 92.56 81 ARG A N 1
ATOM 592 C CA . ARG A 1 81 ? 2.626 -8.283 -10.213 1.00 92.56 81 ARG A CA 1
ATOM 593 C C . ARG A 1 81 ? 2.198 -6.859 -10.612 1.00 92.56 81 ARG A C 1
ATOM 595 O O . ARG A 1 81 ? 3.039 -5.980 -10.678 1.00 92.56 81 ARG A O 1
ATOM 602 N N . ARG A 1 82 ? 0.905 -6.600 -10.849 1.00 92.25 82 ARG A N 1
ATOM 603 C CA . ARG A 1 82 ? 0.396 -5.299 -11.326 1.00 92.25 82 ARG A CA 1
ATOM 604 C C . ARG A 1 82 ? -0.328 -4.460 -10.277 1.00 92.25 82 ARG A C 1
ATOM 606 O O . ARG A 1 82 ? -0.705 -3.334 -10.573 1.00 92.25 82 ARG A O 1
ATOM 613 N N . VAL A 1 83 ? -0.610 -5.011 -9.104 1.00 92.81 83 VAL A N 1
ATOM 614 C CA . VAL A 1 83 ? -1.478 -4.375 -8.105 1.00 92.81 83 VAL A CA 1
ATOM 615 C C . VAL A 1 83 ? -0.932 -4.719 -6.734 1.00 92.81 83 VAL A C 1
ATOM 617 O O . VAL A 1 83 ? -0.677 -5.891 -6.473 1.00 92.81 83 VAL A O 1
ATOM 620 N N . ASP A 1 84 ? -0.779 -3.712 -5.881 1.00 95.56 84 ASP A N 1
ATOM 621 C CA . ASP A 1 84 ? -0.393 -3.919 -4.489 1.00 95.56 84 ASP A CA 1
ATOM 622 C C . ASP A 1 84 ? -1.447 -4.732 -3.720 1.00 95.56 84 ASP A C 1
ATOM 624 O O . ASP A 1 84 ? -2.594 -4.887 -4.148 1.00 95.56 84 ASP A O 1
ATOM 628 N N . THR A 1 85 ? -1.078 -5.204 -2.538 1.00 95.62 85 THR A N 1
ATOM 629 C CA . THR A 1 85 ? -2.033 -5.625 -1.521 1.00 95.62 85 THR A CA 1
ATOM 630 C C . THR A 1 85 ? -2.993 -4.483 -1.187 1.00 95.62 85 THR A C 1
ATOM 632 O O . THR A 1 85 ? -2.572 -3.367 -0.881 1.00 95.62 85 THR A O 1
ATOM 635 N N . VAL A 1 86 ? -4.294 -4.773 -1.160 1.00 94.12 86 VAL A N 1
ATOM 636 C CA . VAL A 1 86 ? -5.297 -3.839 -0.630 1.00 94.12 86 VAL A CA 1
ATOM 637 C C . VAL A 1 86 ? -5.718 -4.311 0.753 1.00 94.12 86 VAL A C 1
ATOM 639 O O . VAL A 1 86 ? -6.215 -5.429 0.913 1.00 94.12 86 VAL A O 1
ATOM 642 N N . CYS A 1 87 ? -5.543 -3.440 1.744 1.00 95.12 87 CYS A N 1
ATOM 643 C CA . CYS A 1 87 ? -6.000 -3.652 3.113 1.00 95.12 87 CYS A CA 1
ATOM 644 C C . CYS A 1 87 ? -7.303 -2.892 3.370 1.00 95.12 87 CYS A C 1
ATOM 646 O O . CYS A 1 87 ? -7.494 -1.779 2.877 1.00 95.12 87 CYS A O 1
ATOM 648 N N . ALA A 1 88 ? -8.188 -3.487 4.164 1.00 93.38 88 ALA A N 1
ATOM 649 C CA . ALA A 1 88 ? -9.428 -2.870 4.621 1.00 93.38 88 ALA A CA 1
ATOM 650 C C . ALA A 1 88 ? -9.612 -3.089 6.123 1.00 93.38 88 ALA A C 1
ATOM 652 O O . ALA A 1 88 ? -8.957 -3.937 6.720 1.00 93.38 88 ALA A O 1
ATOM 653 N N . CYS A 1 89 ? -10.519 -2.337 6.740 1.00 94.25 89 CYS A N 1
ATOM 654 C CA . CYS A 1 89 ? -10.860 -2.556 8.139 1.00 94.25 89 CYS A CA 1
ATOM 655 C C . CYS A 1 89 ? -11.631 -3.862 8.346 1.00 94.25 89 CYS A C 1
ATOM 657 O O . CYS A 1 89 ? -12.459 -4.243 7.515 1.00 94.25 89 CYS A O 1
ATOM 659 N N . GLU A 1 90 ? -11.410 -4.504 9.496 1.00 90.88 90 GLU A N 1
ATOM 660 C CA . GLU A 1 90 ? -12.265 -5.601 9.961 1.00 90.88 90 GLU A CA 1
ATOM 661 C C . GLU A 1 90 ? -13.756 -5.201 9.965 1.00 90.88 90 GLU A C 1
ATOM 663 O O . GLU A 1 90 ? -14.090 -4.030 10.193 1.00 90.88 90 GLU A O 1
ATOM 668 N N . PRO A 1 91 ? -14.686 -6.160 9.782 1.00 87.75 91 PRO A N 1
ATOM 669 C CA . PRO A 1 91 ? -16.111 -5.889 9.905 1.00 87.75 91 PRO A CA 1
ATOM 670 C C . PRO A 1 91 ? -16.445 -5.199 11.231 1.00 87.75 91 PRO A C 1
ATOM 672 O O . PRO A 1 91 ? -15.968 -5.600 12.292 1.00 87.75 91 PRO A O 1
ATOM 675 N N . ARG A 1 92 ? -17.333 -4.198 11.176 1.00 85.62 92 ARG A N 1
ATOM 676 C CA . ARG A 1 92 ? -17.755 -3.379 12.333 1.00 85.62 92 ARG A CA 1
ATOM 677 C C . ARG A 1 92 ? -16.655 -2.478 12.912 1.00 85.62 92 ARG A C 1
ATOM 679 O O . ARG A 1 92 ? -16.808 -1.989 14.030 1.00 85.62 92 ARG A O 1
ATOM 686 N N . SER A 1 93 ? -15.600 -2.217 12.152 1.00 90.81 93 SER A N 1
ATOM 687 C CA . SER A 1 93 ? -14.599 -1.191 12.448 1.00 90.81 93 SER A CA 1
ATOM 688 C C . SER A 1 93 ? -14.729 -0.012 11.483 1.00 90.81 93 SER A C 1
ATOM 690 O O . SER A 1 93 ? -15.347 -0.127 10.424 1.00 90.81 93 SER A O 1
ATOM 692 N N . TYR A 1 94 ? -14.151 1.129 11.846 1.00 89.88 94 TYR A N 1
ATOM 693 C CA . TYR A 1 94 ? -14.047 2.306 10.986 1.00 89.88 94 TYR A CA 1
ATOM 694 C C . TYR A 1 94 ? -12.590 2.756 10.885 1.00 89.88 94 TYR A C 1
ATOM 696 O O . TYR A 1 94 ? -11.786 2.493 11.780 1.00 89.88 94 TYR A O 1
ATOM 704 N N . CYS A 1 95 ? -12.252 3.437 9.793 1.00 93.75 95 CYS A N 1
ATOM 705 C CA . CYS A 1 95 ? -10.915 3.977 9.609 1.00 93.75 95 CYS A CA 1
ATOM 706 C C . CYS A 1 95 ? -10.736 5.269 10.415 1.00 93.75 95 CYS A C 1
ATOM 708 O O . CYS A 1 95 ? -11.492 6.224 10.230 1.00 93.75 95 CYS A O 1
ATOM 710 N N . ALA A 1 96 ? -9.742 5.296 11.297 1.00 93.62 96 ALA A N 1
ATOM 711 C CA . ALA A 1 96 ? -9.416 6.448 12.131 1.00 93.62 96 ALA A CA 1
ATOM 712 C C . ALA A 1 96 ? -8.300 7.321 11.536 1.00 93.62 96 ALA A C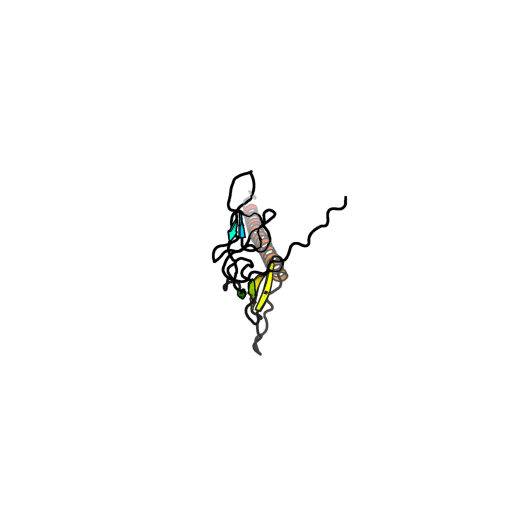 1
ATOM 714 O O . ALA A 1 96 ? -8.265 8.519 11.806 1.00 93.62 96 ALA A O 1
ATOM 715 N N . VAL A 1 97 ? -7.400 6.738 10.734 1.00 92.62 97 VAL A N 1
ATOM 716 C CA . VAL A 1 97 ? -6.257 7.434 10.117 1.00 92.62 97 VAL A CA 1
ATOM 717 C C . VAL A 1 97 ? -6.136 7.028 8.651 1.00 92.62 97 VAL A C 1
ATOM 719 O O . VAL A 1 97 ? -6.107 5.837 8.345 1.00 92.62 97 VAL A O 1
ATOM 722 N N . PHE A 1 98 ? -6.039 8.014 7.759 1.00 91.19 98 PHE A N 1
ATOM 723 C CA . PHE A 1 98 ? -5.899 7.823 6.316 1.00 91.19 98 PHE A CA 1
ATOM 724 C C . PHE A 1 98 ? -4.575 8.388 5.806 1.00 91.19 98 PHE A C 1
ATOM 726 O O . PHE A 1 98 ? -4.186 9.489 6.197 1.00 91.19 98 PHE A O 1
ATOM 733 N N . THR A 1 99 ? -3.980 7.693 4.838 1.00 88.69 99 THR A N 1
ATOM 734 C CA . THR A 1 99 ? -2.903 8.215 3.991 1.00 88.69 99 THR A CA 1
ATOM 735 C C . THR A 1 99 ? -3.332 8.112 2.536 1.00 88.69 99 THR A C 1
ATOM 737 O O . THR A 1 99 ? -3.456 7.025 1.965 1.00 88.69 99 THR A O 1
ATOM 740 N N . GLY A 1 100 ? -3.629 9.265 1.932 1.00 87.19 100 GLY A N 1
ATOM 741 C CA . GLY A 1 100 ? 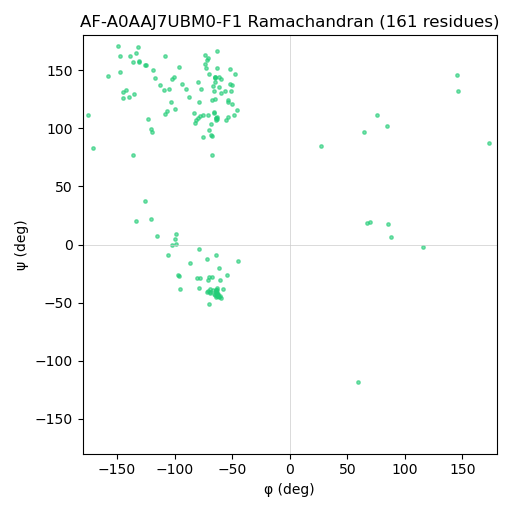-4.268 9.329 0.619 1.00 87.19 100 GLY A CA 1
ATOM 742 C C . GLY A 1 100 ? -5.630 8.627 0.632 1.00 87.19 100 GLY A C 1
ATOM 743 O O . GLY A 1 100 ? -6.529 9.022 1.368 1.00 87.19 100 GLY A O 1
ATOM 744 N N . HIS A 1 101 ? -5.768 7.572 -0.175 1.00 84.38 101 HIS A N 1
ATOM 745 C CA . HIS A 1 101 ? -6.976 6.737 -0.243 1.00 84.38 101 HIS A CA 1
ATOM 746 C C . HIS A 1 101 ? -6.868 5.426 0.553 1.00 84.38 101 HIS A C 1
ATOM 748 O O . HIS A 1 101 ? -7.779 4.601 0.490 1.00 84.38 101 HIS A O 1
ATOM 754 N N . HIS A 1 102 ? -5.771 5.212 1.284 1.00 86.38 102 HIS A N 1
ATOM 755 C CA . HIS A 1 102 ? -5.548 4.004 2.073 1.00 86.38 102 HIS A CA 1
ATOM 756 C C . HIS A 1 102 ? -5.813 4.253 3.560 1.00 86.38 102 HIS A C 1
ATOM 758 O O . HIS A 1 102 ? -5.490 5.319 4.087 1.00 86.38 102 HIS A O 1
ATOM 764 N N . CYS A 1 103 ? -6.392 3.263 4.239 1.00 91.12 103 CYS A N 1
ATOM 765 C CA . CYS A 1 103 ? -6.581 3.311 5.683 1.00 91.12 103 CYS A CA 1
ATOM 766 C C . CYS A 1 103 ? -5.347 2.765 6.405 1.00 91.12 103 CYS A C 1
ATOM 768 O O . CYS A 1 103 ? -4.942 1.638 6.146 1.00 91.12 103 CYS A O 1
ATOM 770 N N . GLU A 1 104 ? -4.788 3.523 7.345 1.00 92.62 104 GLU A N 1
ATOM 771 C CA . GLU A 1 104 ? -3.624 3.088 8.126 1.00 92.62 104 GLU A CA 1
ATOM 772 C C . GLU A 1 104 ? -3.981 2.493 9.488 1.00 92.62 104 GLU A C 1
ATOM 774 O O . GLU A 1 104 ? -3.209 1.699 10.030 1.00 92.62 104 GLU A O 1
ATOM 779 N N . LEU A 1 105 ? -5.121 2.896 10.058 1.00 94.25 105 LEU A N 1
ATOM 780 C CA . LEU A 1 105 ? -5.562 2.460 11.379 1.00 94.25 105 LEU A CA 1
ATOM 781 C C . LEU A 1 105 ? -7.079 2.313 11.430 1.00 94.25 105 LEU A C 1
ATOM 783 O O . LEU A 1 105 ? -7.814 3.270 11.182 1.00 94.25 105 LEU A O 1
ATOM 787 N N . CYS A 1 106 ? -7.530 1.135 11.843 1.00 94.69 106 CYS A N 1
ATOM 788 C CA . CYS A 1 106 ? -8.931 0.813 12.048 1.00 94.69 106 CYS A CA 1
ATOM 789 C C . CYS A 1 106 ? -9.243 0.676 13.537 1.00 94.69 106 CYS A C 1
ATOM 791 O O . CYS A 1 106 ? -8.545 -0.018 14.276 1.00 94.69 106 CYS A O 1
ATOM 793 N N . LEU A 1 107 ? -10.332 1.306 13.969 1.00 92.25 107 LEU A N 1
ATOM 794 C CA . LEU A 1 107 ? -10.849 1.193 15.328 1.00 92.25 107 LEU A CA 1
ATOM 795 C C . LEU A 1 107 ? -12.189 0.465 15.312 1.00 92.25 107 LEU A C 1
ATOM 797 O O . LEU A 1 107 ? -13.045 0.721 14.463 1.00 92.25 107 LEU A O 1
ATOM 801 N N . LYS A 1 108 ? -12.378 -0.451 16.265 1.00 89.62 108 LYS A N 1
ATOM 802 C CA . LYS A 1 108 ? -13.642 -1.175 16.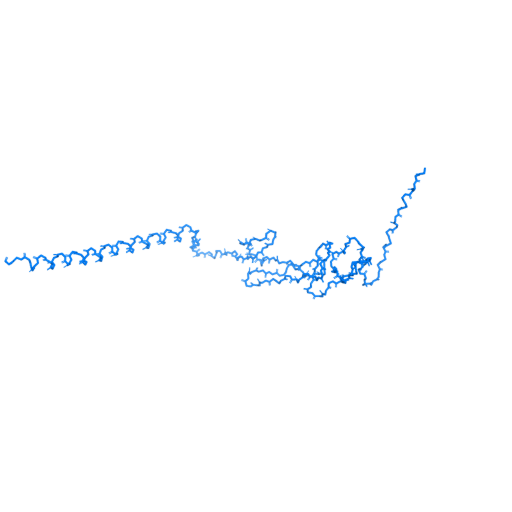422 1.00 89.62 108 LYS A CA 1
ATOM 803 C C . LYS A 1 108 ? -14.736 -0.214 16.856 1.00 89.62 108 LYS A C 1
ATOM 805 O O . LYS A 1 108 ? -14.532 0.607 17.750 1.00 89.62 108 LYS A O 1
ATOM 810 N N . ASN A 1 109 ? -15.911 -0.343 16.249 1.00 79.69 109 ASN A N 1
ATOM 811 C CA . ASN A 1 109 ? -17.075 0.383 16.718 1.00 79.69 109 ASN A CA 1
ATOM 812 C C . ASN A 1 109 ? -17.463 -0.171 18.095 1.00 79.69 109 ASN A C 1
ATOM 814 O O . ASN A 1 109 ? -17.672 -1.378 18.245 1.00 79.69 109 ASN A O 1
ATOM 818 N N . TRP A 1 110 ? -17.547 0.691 19.105 1.00 68.25 110 TRP A N 1
ATOM 819 C CA . TRP A 1 110 ? -17.991 0.262 20.424 1.00 68.25 110 TRP A CA 1
ATOM 820 C C . TRP A 1 110 ? -19.486 -0.043 20.358 1.00 68.25 110 TRP A C 1
ATOM 822 O O . TRP A 1 110 ? -20.317 0.848 20.185 1.00 68.25 110 TRP A O 1
ATOM 832 N N . THR A 1 111 ? -19.859 -1.314 20.485 1.00 59.72 111 THR A N 1
ATOM 833 C CA . THR A 1 111 ? -21.254 -1.666 20.738 1.00 59.72 111 THR A CA 1
ATOM 834 C C . THR A 1 111 ? -21.570 -1.360 22.189 1.00 59.72 111 THR A C 1
ATOM 836 O O . THR A 1 111 ? -21.086 -2.055 23.080 1.00 59.72 111 THR A O 1
ATOM 839 N N . CYS A 1 112 ? -22.406 -0.353 22.435 1.00 53.00 112 CYS A N 1
ATOM 840 C CA . CYS A 1 112 ? -22.975 -0.147 23.759 1.00 53.00 112 CYS A CA 1
ATOM 841 C C . CYS A 1 112 ? -23.853 -1.347 24.124 1.00 53.00 112 CYS A C 1
ATOM 843 O O . CYS A 1 112 ? -24.947 -1.523 23.584 1.00 53.00 112 CYS A O 1
ATOM 845 N N . THR A 1 113 ? -23.389 -2.181 25.049 1.00 54.41 113 THR A N 1
ATOM 846 C CA . THR A 1 113 ? -24.247 -3.140 25.741 1.00 54.41 113 THR A CA 1
ATOM 847 C C . THR A 1 113 ? -25.245 -2.346 26.583 1.00 54.41 113 THR A C 1
ATOM 849 O O . THR A 1 113 ? -24.862 -1.404 27.281 1.00 54.41 113 THR A O 1
ATOM 852 N N . ARG A 1 114 ? -26.535 -2.689 26.503 1.00 44.09 114 ARG A N 1
ATOM 853 C CA . ARG A 1 114 ? -27.611 -2.018 27.252 1.00 44.09 114 ARG A CA 1
ATOM 854 C C . ARG A 1 114 ? -27.245 -2.013 28.747 1.00 44.09 114 ARG A C 1
ATOM 856 O O . ARG A 1 114 ? -27.212 -3.076 29.356 1.00 44.09 114 ARG A O 1
ATOM 863 N N . GLY A 1 115 ? -26.928 -0.841 29.303 1.00 59.72 115 GLY A N 1
ATOM 864 C CA . GLY A 1 115 ? -26.531 -0.675 30.709 1.00 59.72 115 GLY A CA 1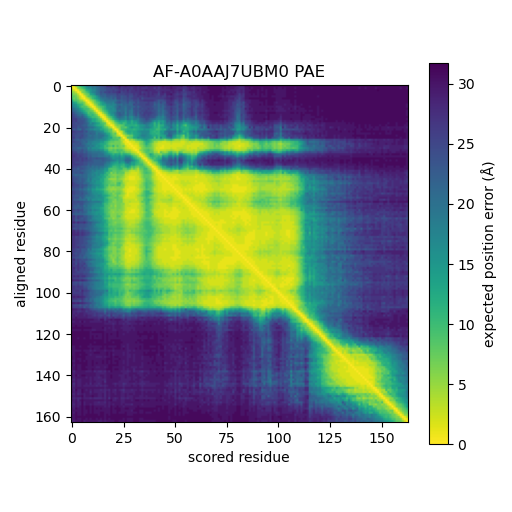
ATOM 865 C C . GLY A 1 115 ? -25.101 -0.182 30.966 1.00 59.72 115 GLY A C 1
ATOM 866 O O . GLY A 1 115 ? -24.764 0.026 32.126 1.00 59.72 115 GLY A O 1
ATOM 867 N N . GLN A 1 116 ? -24.267 0.042 29.943 1.00 54.72 116 GLN A N 1
ATOM 868 C CA . GLN A 1 116 ? -23.000 0.763 30.130 1.00 54.72 116 GLN A CA 1
ATOM 869 C C . GLN A 1 116 ? -23.140 2.224 29.700 1.00 54.72 116 GLN A C 1
ATOM 871 O O . GLN A 1 116 ? -23.390 2.513 28.530 1.00 54.72 116 GLN A O 1
ATOM 876 N N . GLU A 1 117 ? -22.983 3.143 30.654 1.00 51.50 117 GLU A N 1
ATOM 877 C CA . GLU A 1 117 ? -22.787 4.559 30.354 1.00 51.50 117 GLU A CA 1
ATOM 878 C C . GLU A 1 117 ? -21.461 4.731 29.611 1.00 51.50 117 GLU A C 1
ATOM 880 O O . GLU A 1 117 ? -20.397 4.304 30.066 1.00 51.50 117 GLU A O 1
ATOM 885 N N . MET A 1 118 ? -21.530 5.362 28.441 1.00 44.34 118 MET A N 1
ATOM 886 C CA . MET A 1 118 ? -20.353 5.812 27.716 1.00 44.34 118 MET A CA 1
ATOM 887 C C . MET A 1 118 ? -19.651 6.868 28.573 1.00 44.34 118 MET A C 1
ATOM 889 O O . MET A 1 118 ? -20.096 8.011 28.636 1.00 44.34 118 MET A O 1
ATOM 893 N N . LYS A 1 119 ? -18.502 6.533 29.170 1.00 45.81 119 LYS A N 1
ATOM 894 C CA . LYS A 1 119 ? -17.473 7.561 29.344 1.00 45.81 119 LYS A CA 1
ATOM 895 C C . LYS A 1 119 ? -16.991 7.892 27.945 1.00 45.81 119 LYS A C 1
ATOM 897 O O . LYS A 1 119 ? -16.164 7.179 27.382 1.00 45.81 119 LYS A O 1
ATOM 902 N N . GLN A 1 120 ? -17.603 8.914 27.359 1.00 45.81 120 GLN A N 1
ATOM 903 C CA . GLN A 1 120 ? -17.137 9.530 26.133 1.00 45.81 120 GLN A CA 1
ATOM 904 C C . GLN A 1 120 ? -15.645 9.791 26.325 1.00 45.81 120 GLN A C 1
ATOM 906 O O . GLN A 1 120 ? -15.258 10.549 27.211 1.00 45.81 120 GLN A O 1
ATOM 911 N N . GLY A 1 121 ? -14.816 9.057 25.576 1.00 48.72 121 GLY A N 1
ATOM 912 C CA . GLY A 1 121 ? -13.381 9.281 25.537 1.00 48.72 121 GLY A CA 1
ATOM 913 C C . GLY A 1 121 ? -13.199 10.730 25.146 1.00 48.72 121 GLY A C 1
ATOM 914 O O . GLY A 1 121 ? -13.539 11.124 24.030 1.00 48.72 121 GLY A O 1
ATOM 915 N N . SER A 1 122 ? -12.802 11.524 26.126 1.00 40.91 122 SER A N 1
ATOM 916 C CA . SER A 1 122 ? -12.778 12.962 26.038 1.00 40.91 122 SER A CA 1
ATOM 917 C C . SER A 1 122 ? -11.981 13.388 24.816 1.00 40.91 122 SER A C 1
ATOM 919 O O . SER A 1 122 ? -10.806 13.039 24.673 1.00 40.91 122 SER A O 1
ATOM 921 N N . THR A 1 123 ? -12.629 14.145 23.934 1.00 45.25 123 THR A N 1
ATOM 922 C CA . THR A 1 123 ? -11.966 14.897 22.875 1.00 45.25 123 THR A CA 1
ATOM 923 C C . THR A 1 123 ? -10.788 15.657 23.480 1.00 45.25 123 THR A C 1
ATOM 925 O O . THR A 1 123 ? -10.846 16.074 24.636 1.00 45.25 123 THR A O 1
ATOM 928 N N . GLN A 1 124 ? -9.715 15.821 22.705 1.00 50.75 124 GLN A N 1
ATOM 929 C CA . GLN A 1 124 ? -8.405 16.379 23.090 1.00 50.75 124 GLN A CA 1
ATOM 930 C C . GLN A 1 124 ? -8.451 17.672 23.943 1.00 50.75 124 GLN A C 1
ATOM 932 O O . GLN A 1 124 ? -7.466 18.037 24.574 1.00 50.75 124 GLN A O 1
ATOM 937 N N . THR A 1 125 ? -9.603 18.335 24.020 1.00 50.19 125 THR A N 1
ATOM 938 C CA . THR A 1 125 ? -9.952 19.415 24.943 1.00 50.19 125 THR A CA 1
ATOM 939 C C . THR A 1 125 ? -9.846 19.070 26.436 1.00 50.19 125 THR A C 1
ATOM 941 O O . THR A 1 125 ? -9.388 19.929 27.187 1.00 50.19 125 THR A O 1
ATOM 944 N N . GLU A 1 126 ? -10.206 17.866 26.907 1.00 54.06 126 GLU A N 1
ATOM 945 C CA . GLU A 1 126 ? -10.151 17.584 28.364 1.00 54.06 126 GLU A CA 1
ATOM 946 C C . GLU A 1 126 ? -8.739 17.293 28.881 1.00 54.06 126 GLU A C 1
ATOM 948 O O . GLU A 1 126 ? -8.418 17.604 30.027 1.00 54.06 126 GLU A O 1
ATOM 953 N N . ALA A 1 127 ? -7.858 16.756 28.034 1.00 58.47 127 ALA A N 1
ATOM 954 C CA . ALA A 1 127 ? -6.456 16.580 28.403 1.00 58.47 127 ALA A CA 1
ATOM 955 C C . ALA A 1 127 ? -5.786 17.942 28.657 1.00 58.47 127 ALA A C 1
ATOM 957 O O . ALA A 1 127 ? -5.034 18.107 29.617 1.00 58.47 127 ALA A O 1
ATOM 958 N N . VAL A 1 128 ? -6.111 18.949 27.839 1.00 64.44 128 VAL A N 1
ATOM 959 C CA . VAL A 1 128 ? -5.563 20.305 27.975 1.00 64.44 128 VAL A CA 1
ATOM 960 C C . VAL A 1 128 ? -6.100 20.999 29.229 1.00 64.44 128 VAL A C 1
ATOM 962 O O . VAL A 1 128 ? -5.324 21.629 29.950 1.00 64.44 128 VAL A O 1
ATOM 965 N N . THR A 1 129 ? -7.391 20.855 29.550 1.00 61.91 129 THR A N 1
ATOM 966 C CA . THR A 1 129 ? -7.951 21.447 30.778 1.00 61.91 129 THR A CA 1
ATOM 967 C C . THR A 1 129 ? -7.373 20.803 32.039 1.00 61.91 129 THR A C 1
ATOM 969 O O . THR A 1 129 ? -7.035 21.525 32.976 1.00 61.91 129 THR A O 1
ATOM 972 N N . GLN A 1 130 ? -7.164 19.481 32.056 1.00 70.25 130 GLN A N 1
ATOM 973 C CA . GLN A 1 130 ? -6.521 18.791 33.182 1.00 70.25 130 GLN A CA 1
ATOM 974 C C . GLN A 1 130 ? -5.061 19.219 33.385 1.00 70.25 130 GLN A C 1
ATOM 976 O O . GLN A 1 130 ? -4.646 19.453 34.523 1.00 70.25 130 GLN A O 1
ATOM 981 N N . ILE A 1 131 ? -4.291 19.381 32.303 1.00 77.62 131 ILE A N 1
ATOM 982 C CA . ILE A 1 131 ? -2.902 19.861 32.374 1.00 77.62 131 ILE A CA 1
ATOM 983 C C . ILE A 1 131 ? -2.850 21.294 32.923 1.00 77.62 131 ILE A C 1
ATOM 985 O O . ILE A 1 131 ? -2.048 21.581 33.812 1.00 77.62 131 ILE A O 1
ATOM 989 N N . LEU A 1 132 ? -3.727 22.187 32.451 1.00 74.81 132 LEU A N 1
ATOM 990 C CA . LEU A 1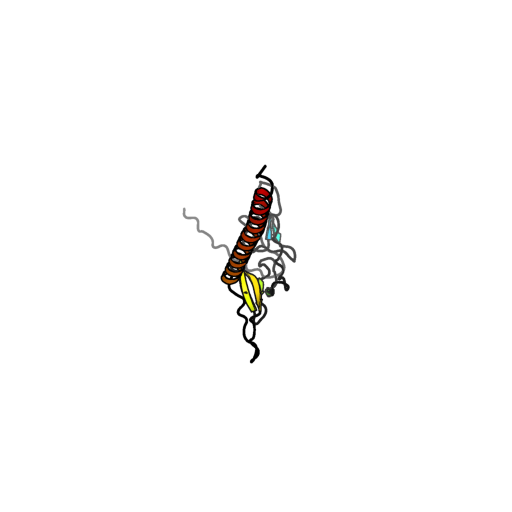 132 ? -3.779 23.578 32.919 1.00 74.81 132 LEU A CA 1
ATOM 991 C C . LEU A 1 132 ? -4.168 23.681 34.402 1.00 74.81 132 LEU A C 1
ATOM 993 O O . LEU A 1 132 ? -3.560 24.461 35.141 1.00 74.81 132 LEU A O 1
ATOM 997 N N . ILE A 1 133 ? -5.126 22.868 34.865 1.00 81.56 133 ILE A N 1
ATOM 998 C CA . ILE A 1 133 ? -5.479 22.782 36.292 1.00 81.56 133 ILE A CA 1
ATOM 999 C C . ILE A 1 133 ? -4.280 22.272 37.105 1.00 81.56 133 ILE A C 1
ATOM 1001 O O . ILE A 1 133 ? -3.942 22.869 38.128 1.00 81.56 133 ILE A O 1
ATOM 1005 N N . GLY A 1 134 ? -3.585 21.231 36.631 1.00 78.50 134 GLY A N 1
ATOM 1006 C CA . GLY A 1 134 ? -2.395 20.688 37.293 1.00 78.50 134 GLY A CA 1
ATOM 1007 C C . GLY A 1 134 ? -1.263 21.713 37.438 1.00 78.50 134 GLY A C 1
ATOM 1008 O O . GLY A 1 134 ? -0.716 21.876 38.530 1.00 78.50 134 GLY A O 1
ATOM 1009 N N . ILE A 1 135 ? -0.959 22.461 36.372 1.00 84.31 135 ILE A N 1
ATOM 1010 C CA . ILE A 1 135 ? 0.061 23.526 36.392 1.00 84.31 135 ILE A CA 1
ATOM 1011 C C . ILE A 1 135 ? -0.331 24.646 37.368 1.00 84.31 135 ILE A C 1
ATOM 1013 O O . ILE A 1 135 ? 0.513 25.119 38.132 1.00 84.31 135 ILE A O 1
ATOM 1017 N N . SER A 1 136 ? -1.608 25.041 37.387 1.00 86.06 136 SER A N 1
ATOM 1018 C CA . SER A 1 136 ? -2.112 26.103 38.270 1.00 86.06 136 SER A CA 1
ATOM 1019 C C . SER A 1 136 ? -1.987 25.727 39.749 1.00 86.06 136 SER A C 1
ATOM 1021 O O . SER A 1 136 ? -1.510 26.524 40.558 1.00 86.06 136 SER A O 1
ATOM 1023 N N . VAL A 1 137 ? -2.359 24.493 40.103 1.00 87.88 137 VAL A N 1
ATOM 1024 C CA . VAL A 1 137 ? -2.234 23.972 41.473 1.00 87.88 137 VAL A CA 1
ATOM 1025 C C . VAL A 1 137 ? -0.766 23.873 41.882 1.00 87.88 137 VAL A C 1
ATOM 1027 O O . VAL A 1 137 ? -0.412 24.297 42.980 1.00 87.88 137 VAL A O 1
ATOM 1030 N N . PHE A 1 138 ? 0.106 23.387 40.996 1.00 86.56 138 PHE A N 1
ATOM 1031 C CA . PHE A 1 138 ? 1.539 23.309 41.275 1.00 86.56 138 PHE A CA 1
ATOM 1032 C C . PHE A 1 138 ? 2.152 24.695 41.522 1.00 86.56 138 PHE A C 1
ATOM 1034 O O . PHE A 1 138 ? 2.873 24.877 42.503 1.00 86.56 138 PHE A O 1
ATOM 1041 N N . ALA A 1 139 ? 1.820 25.694 40.698 1.00 85.88 139 ALA A N 1
ATOM 1042 C CA . ALA A 1 139 ? 2.292 27.067 40.874 1.00 85.88 139 ALA A CA 1
ATOM 1043 C C . ALA A 1 139 ? 1.812 27.686 42.199 1.00 85.88 139 ALA A C 1
ATOM 1045 O O . ALA A 1 139 ? 2.608 28.301 42.910 1.00 85.88 139 ALA A O 1
ATOM 1046 N N . LEU A 1 140 ? 0.545 27.474 42.577 1.00 86.31 140 LEU A N 1
ATOM 1047 C CA . LEU A 1 140 ? 0.012 27.906 43.875 1.00 86.31 140 LEU A CA 1
ATOM 1048 C C . LEU A 1 140 ? 0.716 27.205 45.039 1.00 86.31 140 LEU A C 1
ATOM 1050 O O . LEU A 1 140 ? 1.098 27.864 46.001 1.00 86.31 140 LEU A O 1
ATOM 1054 N N . CYS A 1 141 ? 0.956 25.896 44.942 1.00 84.00 141 CYS A N 1
ATOM 1055 C CA . CYS A 1 141 ? 1.716 25.163 45.951 1.00 84.00 141 CYS A CA 1
ATOM 1056 C C . CYS A 1 141 ? 3.137 25.714 46.086 1.00 84.00 141 CYS A C 1
ATOM 1058 O O . CYS A 1 141 ? 3.589 25.935 47.207 1.00 84.00 141 CYS A O 1
ATOM 1060 N N . VAL A 1 142 ? 3.829 25.999 44.980 1.00 87.38 142 VAL A N 1
ATOM 1061 C CA . VAL A 1 142 ? 5.169 26.602 45.014 1.00 87.38 142 VAL A CA 1
ATOM 1062 C C . VAL A 1 142 ? 5.124 27.997 45.638 1.00 87.38 142 VAL A C 1
ATOM 1064 O O . VAL A 1 142 ? 5.965 28.288 46.484 1.00 87.38 142 VAL A O 1
ATOM 1067 N N . LEU A 1 143 ? 4.138 28.838 45.315 1.00 84.12 143 LEU A N 1
ATOM 1068 C CA . LEU A 1 143 ? 3.956 30.156 45.942 1.00 84.12 143 LEU A CA 1
ATOM 1069 C C . LEU A 1 143 ? 3.639 30.054 47.439 1.00 84.12 143 LEU A C 1
ATOM 1071 O O . LEU A 1 143 ? 4.171 30.828 48.226 1.00 84.12 143 LEU A O 1
ATOM 1075 N N . CYS A 1 144 ? 2.832 29.081 47.862 1.00 81.81 144 CYS A N 1
ATOM 1076 C CA . CYS A 1 144 ? 2.551 28.839 49.276 1.00 81.81 144 CYS A CA 1
ATOM 1077 C C . CYS A 1 144 ? 3.776 28.299 50.014 1.00 81.81 144 CYS A C 1
ATOM 1079 O O . CYS A 1 144 ? 4.043 28.729 51.128 1.00 81.81 144 CYS A O 1
ATOM 1081 N N . ILE A 1 145 ? 4.534 27.382 49.414 1.00 84.19 145 ILE A N 1
ATOM 1082 C CA . ILE A 1 145 ? 5.725 26.784 50.022 1.00 84.19 145 ILE A CA 1
ATOM 1083 C C . ILE A 1 145 ? 6.835 27.829 50.109 1.00 84.19 145 ILE A C 1
ATOM 1085 O O . ILE A 1 145 ? 7.368 28.065 51.189 1.00 84.19 145 ILE A O 1
ATOM 1089 N N . THR A 1 146 ? 7.149 28.508 49.007 1.00 76.81 146 THR A N 1
ATOM 1090 C CA . THR A 1 146 ? 8.141 29.593 48.993 1.00 76.81 146 THR A CA 1
ATOM 1091 C C . THR A 1 146 ? 7.686 30.769 49.848 1.00 76.81 146 THR A C 1
ATOM 1093 O O . THR A 1 146 ? 8.499 31.277 50.602 1.00 76.81 146 THR A O 1
ATOM 1096 N N . GLY A 1 147 ? 6.401 31.136 49.835 1.00 70.62 147 GLY A N 1
ATOM 1097 C CA . GLY A 1 147 ? 5.786 32.141 50.709 1.00 70.62 147 GLY A CA 1
ATOM 1098 C C . GLY A 1 147 ? 5.824 31.766 52.193 1.00 70.62 147 GLY A C 1
ATOM 1099 O O . GLY A 1 147 ? 6.073 32.609 53.048 1.00 70.62 147 GLY A O 1
ATOM 1100 N N . PHE A 1 148 ? 5.650 30.488 52.523 1.00 63.25 148 PHE A N 1
ATOM 1101 C CA . PHE A 1 148 ? 5.797 29.964 53.879 1.00 63.25 148 PHE A CA 1
ATOM 1102 C C . PHE A 1 148 ? 7.264 29.949 54.311 1.00 63.25 148 PHE A C 1
ATOM 1104 O O . PHE A 1 148 ? 7.577 30.317 55.442 1.00 63.25 148 PHE A O 1
ATOM 1111 N N . PHE A 1 149 ? 8.185 29.586 53.415 1.00 55.25 149 PHE A N 1
ATOM 1112 C CA . PHE A 1 149 ? 9.621 29.632 53.679 1.00 55.25 149 PHE A CA 1
ATOM 1113 C C . PHE A 1 149 ? 10.146 31.066 53.789 1.00 55.25 149 PHE A C 1
ATOM 1115 O O . PHE A 1 149 ? 10.954 31.331 54.680 1.00 55.25 149 PHE A O 1
ATOM 1122 N N . THR A 1 150 ? 9.669 32.007 52.974 1.00 58.16 150 THR A N 1
ATOM 1123 C CA . THR A 1 150 ? 10.024 33.430 53.072 1.00 58.16 150 THR A CA 1
ATOM 1124 C C . THR A 1 150 ? 9.379 34.066 54.297 1.00 58.16 150 THR A C 1
ATOM 1126 O O . THR A 1 150 ? 10.077 34.751 55.034 1.00 58.16 150 THR A O 1
ATOM 1129 N N . CYS A 1 151 ? 8.118 33.757 54.621 1.00 54.62 151 CYS A N 1
ATOM 1130 C CA . CYS A 1 151 ? 7.461 34.216 55.851 1.00 54.62 151 CYS A CA 1
ATOM 1131 C C . CYS A 1 151 ? 8.172 33.683 57.106 1.00 54.62 151 CYS A C 1
ATOM 1133 O O . CYS A 1 151 ? 8.469 34.443 58.027 1.00 54.62 151 CYS A O 1
ATOM 1135 N N . LYS A 1 152 ? 8.548 32.399 57.125 1.00 57.22 152 LYS A N 1
ATOM 113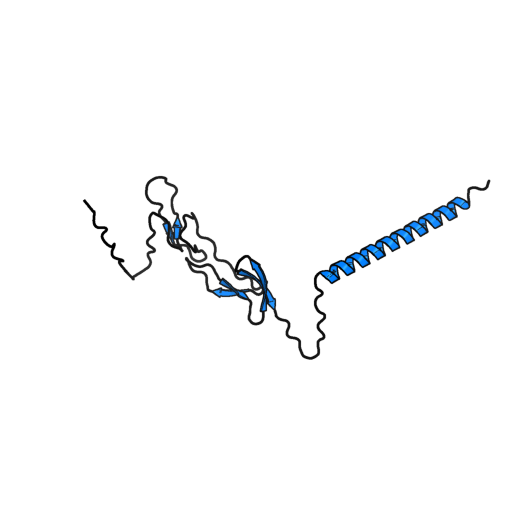6 C CA . LYS A 1 152 ? 9.293 31.779 58.234 1.00 57.22 152 LYS A CA 1
ATOM 1137 C C . LYS A 1 152 ? 10.743 32.274 58.325 1.00 57.22 152 LYS A C 1
ATOM 1139 O O . LYS A 1 152 ? 11.288 32.318 59.427 1.00 57.22 152 LYS A O 1
ATOM 1144 N N . SER A 1 153 ? 11.349 32.684 57.208 1.00 53.97 153 SER A N 1
ATOM 1145 C CA . SER A 1 153 ? 12.684 33.305 57.176 1.00 53.97 153 SER A CA 1
ATOM 1146 C C . SER A 1 153 ? 12.650 34.785 57.582 1.00 53.97 153 SER A C 1
ATOM 1148 O O . SER A 1 153 ? 13.509 35.207 58.348 1.00 53.97 153 SER A O 1
ATOM 1150 N N . CYS A 1 154 ? 11.620 35.551 57.203 1.00 51.69 154 CYS A N 1
ATOM 1151 C CA . CYS A 1 154 ? 11.387 36.918 57.691 1.00 51.69 154 CYS A CA 1
ATOM 1152 C C . CYS A 1 154 ? 11.056 36.945 59.191 1.00 51.69 154 CYS A C 1
ATOM 1154 O O . CYS A 1 154 ? 11.614 37.755 59.926 1.00 51.69 154 CYS A O 1
ATOM 1156 N N . LEU A 1 155 ? 10.222 36.019 59.681 1.00 51.88 155 LEU A N 1
ATOM 1157 C CA . LEU A 1 155 ? 9.914 35.893 61.113 1.00 51.88 155 LEU A CA 1
ATOM 1158 C C . LEU A 1 155 ? 11.123 35.440 61.949 1.00 51.88 155 LEU A C 1
ATOM 1160 O O . LEU A 1 155 ? 11.217 35.788 63.124 1.00 51.88 155 LEU A O 1
ATOM 1164 N N . ARG A 1 156 ? 12.068 34.690 61.363 1.00 50.38 156 ARG A N 1
ATOM 1165 C CA . ARG A 1 156 ? 13.345 34.349 62.017 1.00 50.38 156 ARG A CA 1
ATOM 1166 C C . ARG A 1 156 ? 14.383 35.472 61.929 1.00 50.38 156 ARG A C 1
ATOM 1168 O O . ARG A 1 156 ? 15.170 35.605 62.859 1.00 50.38 156 ARG A O 1
ATOM 1175 N N . GLY A 1 157 ? 14.350 36.305 60.887 1.00 51.44 157 GLY A N 1
ATOM 1176 C CA . GLY A 1 157 ? 15.200 37.495 60.754 1.00 51.44 157 GLY A CA 1
ATOM 1177 C C . GLY A 1 157 ? 14.826 38.637 61.708 1.00 51.44 157 GLY A C 1
ATOM 1178 O O . GLY A 1 157 ? 15.705 39.344 62.187 1.00 51.44 157 GLY A O 1
ATOM 1179 N N . LEU A 1 158 ? 13.547 38.772 62.075 1.00 50.81 158 LEU A N 1
ATOM 1180 C CA . LEU A 1 158 ? 13.092 39.790 63.037 1.00 50.81 158 LEU A CA 1
ATOM 1181 C C . LEU A 1 158 ? 13.352 39.433 64.512 1.00 50.81 158 LEU A C 1
ATOM 1183 O O . LEU A 1 158 ? 13.088 40.252 65.387 1.00 50.81 158 LEU A O 1
ATOM 1187 N N . ARG A 1 159 ? 13.883 38.237 64.818 1.00 50.91 159 ARG A N 1
ATOM 1188 C CA . ARG A 1 159 ? 14.207 37.825 66.200 1.00 50.91 159 ARG A CA 1
ATOM 1189 C C . ARG A 1 159 ? 15.680 37.989 66.592 1.00 50.91 159 ARG A C 1
ATOM 1191 O O . ARG A 1 159 ? 16.016 37.665 67.723 1.00 50.91 159 ARG A O 1
ATOM 1198 N N . HIS A 1 160 ? 16.539 38.481 65.695 1.00 53.88 160 HIS A N 1
ATOM 1199 C CA . HIS A 1 160 ? 17.981 38.637 65.951 1.00 53.88 160 HIS A CA 1
ATOM 1200 C C . HIS A 1 160 ? 18.564 40.002 65.531 1.00 53.88 160 HIS A C 1
ATOM 1202 O O . HIS A 1 160 ? 19.771 40.127 65.360 1.00 53.88 160 HIS A O 1
ATOM 1208 N N . GLY A 1 161 ? 17.722 41.030 65.384 1.00 50.28 161 GLY A N 1
ATOM 1209 C CA . GLY A 1 161 ? 18.129 42.387 64.988 1.00 50.28 161 GLY A CA 1
ATOM 1210 C C . GLY A 1 161 ? 17.677 43.483 65.954 1.00 50.28 161 GLY A C 1
ATOM 1211 O O . GLY A 1 161 ? 17.270 44.546 65.504 1.00 50.28 161 GLY A O 1
ATOM 1212 N N . GLY A 1 162 ? 17.687 43.215 67.261 1.00 50.69 162 GLY A N 1
ATOM 1213 C CA . GLY A 1 162 ? 17.422 44.210 68.302 1.00 50.69 162 GLY A CA 1
ATOM 1214 C C . GLY A 1 162 ? 18.434 44.046 69.425 1.00 50.69 162 GLY A C 1
ATOM 1215 O O . GLY A 1 162 ? 18.127 43.412 70.431 1.00 50.69 162 GLY A O 1
ATOM 1216 N N . HIS A 1 163 ? 19.649 44.531 69.179 1.00 43.16 163 HIS A N 1
ATOM 1217 C CA . HIS A 1 163 ? 20.703 44.699 70.173 1.00 43.16 163 HIS A CA 1
ATOM 1218 C C . HIS A 1 163 ? 20.834 46.183 70.511 1.00 43.16 163 HIS A C 1
ATOM 1220 O O . HIS A 1 163 ? 20.574 47.001 69.597 1.00 43.16 163 HIS A O 1
#

Mean predicted aligned error: 18.67 Å

Sequence (163 aa):
MLRELRPGHVHSSSHGEGLRCHRIGHVAGCYSQGTDAGDAVSCAPCEPGSFTSFPNLLLHCLPCTHCHAERGLVLAQNCTRRVDTVCACEPRSYCAVFTGHHCELCLKNWTCTRGQEMKQGSTQTEAVTQILIGISVFALCVLCITGFFTCKSCLRGLRHGGH

Nearest PDB structures (foldseek):
  3wvt-assembly1_A  TM=8.926E-01  e=3.771E-08  Equus caballus
  7msj-assembly1_A  TM=8.280E-01  e=3.339E-08  Mus musculus
  4rsu-assembly1_D  TM=7.883E-01  e=1.127E-07  Homo sapiens
  4fhq-assembly1_A  TM=8.678E-01  e=3.580E-07  Homo sapiens
  5t2r-assembly1_A  TM=7.601E-01  e=2.071E-07  Homo sapiens